Protein AF-A0A6C0F664-F1 (afdb_monomer)

Sequence (72 aa):
MEIKDLLITLLLIFFIANAIFWGIYSHETHCDLVSYINKMVGSTMKCPSHKLHLLWGFVCYSISVYIAQTIN

Solvent-accessible surface area (backbone atoms only — not comparable to full-atom values): 4023 Å² total; per-residue (Å²): 134,55,74,66,59,52,51,52,50,53,51,40,53,53,23,46,52,44,16,50,46,46,63,68,59,57,72,65,62,56,40,50,52,45,52,52,50,20,67,74,73,75,49,83,72,71,77,73,58,73,69,55,43,43,51,47,9,51,50,26,40,53,51,31,51,51,53,58,65,74,73,108

Organism: NCBI:txid1070528

Mean predicted aligned error: 4.27 Å

Foldseek 3Di:
DDPVVVVLVVLLVVLQVLLCPLQPDDLVVQQVVVVVVCVVVVHDDHRDDNVVSNVSSVVSVVVSVVSVVVVD

Structure (mmCIF, N/CA/C/O backbone):
data_AF-A0A6C0F664-F1
#
_entry.id   AF-A0A6C0F664-F1
#
loop_
_atom_site.group_PDB
_atom_site.id
_atom_site.type_symbol
_atom_site.label_atom_id
_atom_site.label_alt_id
_atom_site.label_comp_id
_atom_site.label_asym_id
_atom_site.label_entity_id
_atom_site.label_seq_id
_atom_site.pdbx_PDB_ins_code
_atom_site.Cartn_x
_atom_site.Cartn_y
_atom_site.Cartn_z
_atom_site.occupancy
_atom_site.B_iso_or_equiv
_atom_site.auth_seq_id
_atom_site.auth_comp_id
_atom_site.auth_asym_id
_atom_site.auth_atom_id
_atom_site.pdbx_PDB_model_num
ATOM 1 N N . MET A 1 1 ? -3.926 10.707 24.762 1.00 68.81 1 MET A N 1
ATOM 2 C CA . MET A 1 1 ? -3.942 9.656 23.728 1.00 68.81 1 MET A CA 1
ATOM 3 C C . MET A 1 1 ? -3.220 8.461 24.303 1.00 68.81 1 MET A C 1
ATOM 5 O O . MET A 1 1 ? -2.074 8.621 24.716 1.00 68.81 1 MET A O 1
ATOM 9 N N . GLU A 1 2 ? -3.895 7.323 24.424 1.00 89.69 2 GLU A N 1
ATOM 10 C CA . GLU A 1 2 ? -3.258 6.102 24.916 1.00 89.69 2 GLU A CA 1
ATOM 11 C C . GLU A 1 2 ? -2.369 5.488 23.823 1.00 89.69 2 GLU A C 1
ATOM 13 O O . GLU A 1 2 ? -2.546 5.754 22.633 1.00 89.69 2 GLU A O 1
ATOM 18 N N . ILE A 1 3 ? -1.399 4.650 24.208 1.00 91.12 3 ILE A N 1
ATOM 19 C CA . ILE A 1 3 ? -0.490 3.982 23.252 1.00 91.12 3 ILE A CA 1
ATOM 20 C C . ILE A 1 3 ? -1.280 3.167 22.216 1.00 91.12 3 ILE A C 1
ATOM 22 O O . ILE A 1 3 ? -0.911 3.120 21.043 1.00 91.12 3 ILE A O 1
ATOM 26 N N . LYS A 1 4 ? -2.392 2.559 22.640 1.00 89.44 4 LYS A N 1
ATOM 27 C CA . LYS A 1 4 ? -3.292 1.793 21.776 1.00 89.44 4 LYS A CA 1
ATOM 28 C C . LYS A 1 4 ? -3.897 2.666 20.670 1.00 89.44 4 LYS A C 1
ATOM 30 O O . LYS A 1 4 ? -3.842 2.280 19.505 1.00 89.44 4 LYS A O 1
ATOM 35 N N . ASP A 1 5 ? -4.407 3.844 21.018 1.00 90.88 5 ASP A N 1
ATOM 36 C CA . ASP A 1 5 ? -5.032 4.771 20.063 1.00 90.88 5 ASP A CA 1
ATOM 37 C C . ASP A 1 5 ? -4.019 5.291 19.039 1.00 90.88 5 ASP A C 1
ATOM 39 O O . ASP A 1 5 ? -4.312 5.392 17.844 1.00 90.88 5 ASP A O 1
ATOM 43 N N . LEU A 1 6 ? -2.795 5.570 19.500 1.00 93.12 6 LEU A N 1
ATOM 44 C CA . LEU A 1 6 ? -1.695 5.961 18.626 1.00 93.12 6 LEU A CA 1
ATOM 45 C C . LEU A 1 6 ? -1.360 4.843 17.631 1.00 93.12 6 LEU A C 1
ATOM 47 O O . LEU A 1 6 ? -1.247 5.106 16.436 1.00 93.12 6 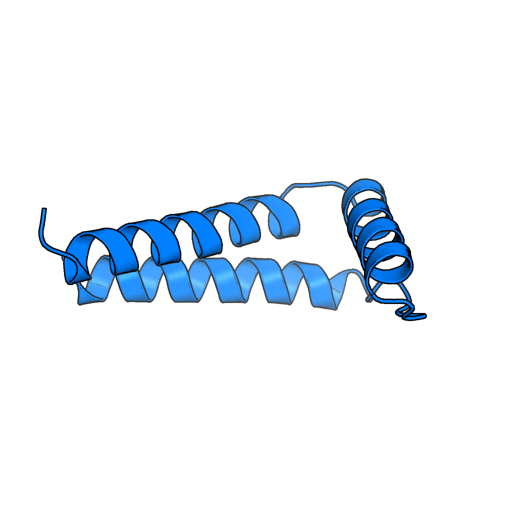LEU A O 1
ATOM 51 N N . LEU A 1 7 ? -1.238 3.596 18.099 1.00 93.19 7 LEU A N 1
ATOM 52 C CA . LEU A 1 7 ? -0.944 2.447 17.238 1.00 93.19 7 LEU A CA 1
ATOM 53 C C . LEU A 1 7 ? -2.014 2.272 16.151 1.00 93.19 7 LEU A C 1
ATOM 55 O O . LEU A 1 7 ? -1.688 2.096 14.980 1.00 93.19 7 LEU A O 1
ATOM 59 N N . ILE A 1 8 ? -3.289 2.354 16.532 1.00 93.31 8 ILE A N 1
ATOM 60 C CA . ILE A 1 8 ? -4.419 2.229 15.606 1.00 93.31 8 ILE A CA 1
ATOM 61 C C . ILE A 1 8 ? -4.380 3.333 14.550 1.00 93.31 8 ILE A C 1
ATOM 63 O O . ILE A 1 8 ? -4.537 3.057 13.361 1.00 93.31 8 ILE A O 1
ATOM 67 N N . THR A 1 9 ? -4.124 4.570 14.975 1.00 94.12 9 THR A N 1
ATOM 68 C CA . THR A 1 9 ? -4.021 5.719 14.072 1.00 94.12 9 THR A CA 1
ATOM 69 C C . THR A 1 9 ? -2.888 5.523 13.065 1.00 94.12 9 THR A C 1
ATOM 71 O O . THR A 1 9 ? -3.081 5.735 11.869 1.00 94.12 9 THR A O 1
ATOM 74 N N . LEU A 1 10 ? -1.721 5.053 13.517 1.00 95.56 10 LEU A N 1
ATOM 75 C CA . LEU A 1 10 ? -0.584 4.764 12.639 1.00 95.56 10 LEU A CA 1
ATOM 76 C C . LEU A 1 10 ? -0.900 3.647 11.635 1.00 95.56 10 LEU A C 1
ATOM 78 O O . LEU A 1 10 ? -0.558 3.773 10.460 1.00 95.56 10 LEU A O 1
ATOM 82 N N . LEU A 1 11 ? -1.587 2.586 12.069 1.00 95.25 11 LEU A N 1
ATOM 83 C CA . LEU A 1 11 ? -2.024 1.505 11.182 1.00 95.25 11 LEU A CA 1
ATOM 84 C C . LEU A 1 11 ? -3.026 2.003 10.136 1.00 95.25 11 LEU A C 1
ATOM 86 O O . LEU A 1 11 ? -2.876 1.695 8.955 1.00 95.25 11 LEU A O 1
ATOM 90 N N . LEU A 1 12 ? -4.014 2.806 10.538 1.00 95.69 12 LEU A N 1
ATOM 91 C CA . LEU A 1 12 ? -4.975 3.412 9.615 1.00 95.69 12 LEU A CA 1
ATOM 92 C C . LEU A 1 12 ? -4.275 4.272 8.564 1.00 95.69 12 LEU A C 1
ATOM 94 O O . LEU A 1 12 ? -4.505 4.076 7.373 1.00 95.69 12 LEU A O 1
ATOM 98 N N . ILE A 1 13 ? -3.381 5.170 8.989 1.00 96.38 13 ILE A N 1
ATOM 99 C CA . ILE A 1 13 ? -2.599 6.013 8.077 1.00 96.38 13 ILE A CA 1
ATOM 100 C C . ILE A 1 13 ? -1.804 5.145 7.098 1.00 96.38 13 ILE A C 1
ATOM 102 O O . ILE A 1 13 ? -1.827 5.401 5.896 1.00 96.38 13 ILE A O 1
ATOM 106 N N . PHE A 1 14 ? -1.146 4.093 7.588 1.00 96.69 14 PHE A N 1
ATOM 107 C CA . PHE A 1 14 ? -0.375 3.177 6.752 1.00 96.69 14 PHE A CA 1
ATOM 108 C C . PHE A 1 14 ? -1.234 2.499 5.674 1.00 96.69 14 PHE A C 1
ATOM 110 O O . PHE A 1 14 ? -0.853 2.487 4.499 1.00 96.69 14 PHE A O 1
ATOM 117 N N . PHE A 1 15 ? -2.398 1.955 6.041 1.00 97.50 15 PHE A N 1
ATOM 118 C CA . PHE A 1 15 ? -3.276 1.271 5.088 1.00 97.50 15 PHE A CA 1
ATOM 119 C C . PHE A 1 15 ? -3.940 2.234 4.103 1.00 97.50 15 PHE A C 1
ATOM 121 O O . PHE A 1 15 ? -4.007 1.922 2.917 1.00 97.50 15 PHE A O 1
ATOM 128 N N . ILE A 1 16 ? -4.359 3.419 4.554 1.00 96.88 16 ILE A N 1
ATOM 129 C CA . ILE A 1 16 ? -4.923 4.459 3.681 1.00 96.88 16 ILE A CA 1
ATOM 130 C C . ILE A 1 16 ? -3.872 4.934 2.675 1.00 96.88 16 ILE A C 1
ATOM 132 O O . ILE A 1 16 ? -4.150 4.992 1.478 1.00 96.88 16 ILE A O 1
ATOM 136 N N . ALA A 1 17 ? -2.649 5.221 3.131 1.00 96.75 17 ALA A N 1
ATOM 137 C CA . ALA A 1 17 ? -1.564 5.644 2.253 1.00 96.75 17 ALA A CA 1
ATOM 138 C C . ALA A 1 17 ? -1.246 4.579 1.195 1.00 96.75 17 ALA A C 1
ATOM 140 O O . ALA A 1 17 ? -1.085 4.915 0.025 1.00 96.75 17 ALA A O 1
ATOM 141 N N . ASN A 1 18 ? -1.223 3.295 1.571 1.00 95.12 18 ASN A N 1
ATOM 142 C CA . ASN A 1 18 ? -1.036 2.206 0.611 1.00 95.12 18 ASN A CA 1
ATOM 143 C C . ASN A 1 18 ? -2.216 2.077 -0.360 1.00 95.12 18 ASN A C 1
ATOM 145 O O . ASN A 1 18 ? -1.991 1.908 -1.555 1.00 95.12 18 ASN A O 1
ATOM 149 N N . ALA A 1 19 ? -3.459 2.186 0.114 1.00 95.88 19 ALA A N 1
ATO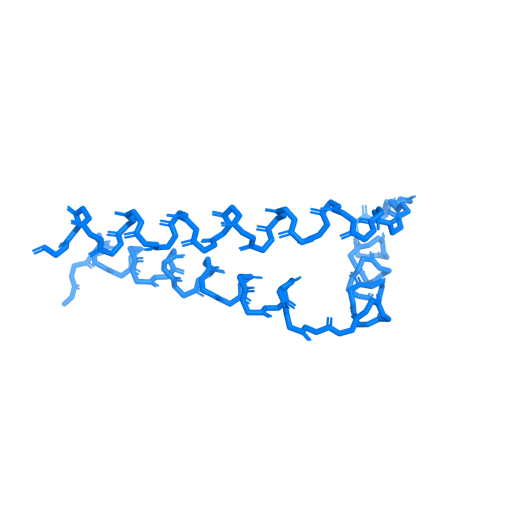M 150 C CA . ALA A 1 19 ? -4.636 2.131 -0.750 1.00 95.88 19 ALA A CA 1
ATOM 151 C C . ALA A 1 19 ? -4.603 3.232 -1.822 1.00 95.88 19 ALA A C 1
ATOM 153 O O . ALA A 1 19 ? -4.815 2.956 -3.002 1.00 95.88 19 ALA A O 1
ATOM 154 N N . ILE A 1 20 ? -4.267 4.461 -1.418 1.00 94.81 20 ILE A N 1
ATOM 155 C CA . ILE A 1 20 ? -4.107 5.606 -2.321 1.00 94.81 20 ILE A CA 1
ATOM 156 C C . ILE A 1 20 ? -2.936 5.379 -3.271 1.00 94.81 20 ILE A C 1
ATOM 158 O O . ILE A 1 20 ? -3.094 5.539 -4.479 1.00 94.81 20 ILE A O 1
ATOM 162 N N . PHE A 1 21 ? -1.773 4.995 -2.739 1.00 94.44 21 PHE A N 1
ATOM 163 C CA . PHE A 1 21 ? -0.575 4.780 -3.539 1.00 94.44 21 PHE A CA 1
ATOM 164 C C . PHE A 1 21 ? -0.860 3.761 -4.643 1.00 94.44 21 PHE A C 1
ATOM 166 O O . PHE A 1 21 ? -0.867 4.123 -5.813 1.00 94.44 21 PHE A O 1
ATOM 173 N N . TRP A 1 22 ? -1.198 2.526 -4.280 1.00 92.12 22 TRP A N 1
ATOM 174 C CA . TRP A 1 22 ? -1.367 1.417 -5.222 1.00 92.12 22 TRP A CA 1
ATOM 175 C C . TRP A 1 22 ? -2.642 1.483 -6.074 1.00 92.12 22 TRP A C 1
ATOM 177 O O . TRP A 1 22 ? -2.731 0.785 -7.083 1.00 92.12 22 TRP A O 1
ATOM 187 N N . GLY A 1 23 ? -3.633 2.284 -5.673 1.00 89.19 23 GLY A N 1
ATOM 188 C CA . GLY A 1 23 ? -4.877 2.471 -6.420 1.00 89.19 23 GLY A CA 1
ATOM 189 C C . GLY A 1 23 ? -4.854 3.625 -7.426 1.00 89.19 23 GLY A C 1
ATOM 190 O O . GLY A 1 23 ? -5.635 3.594 -8.375 1.00 89.19 23 GLY A O 1
ATOM 191 N N . ILE A 1 24 ? -4.004 4.641 -7.223 1.00 90.75 24 ILE A N 1
ATOM 192 C CA . ILE A 1 24 ? -4.062 5.903 -7.988 1.00 90.75 24 ILE A CA 1
ATOM 193 C C . ILE A 1 24 ? -2.764 6.209 -8.750 1.00 90.75 24 ILE A C 1
ATOM 195 O O . ILE A 1 24 ? -2.825 6.803 -9.827 1.00 90.75 24 ILE A O 1
ATOM 199 N N . TYR A 1 25 ? -1.591 5.846 -8.224 1.00 92.56 25 TYR A N 1
ATOM 200 C CA . TYR A 1 25 ? -0.320 6.215 -8.858 1.00 92.56 25 TYR A CA 1
ATOM 201 C C . TYR A 1 25 ? -0.021 5.387 -10.117 1.00 92.56 25 TYR A C 1
ATOM 203 O O . TYR A 1 25 ? -0.620 4.345 -10.378 1.00 92.56 25 TYR A O 1
ATOM 211 N N . SER A 1 26 ? 0.915 5.878 -10.937 1.00 90.81 26 SER A N 1
ATOM 212 C CA . SER A 1 26 ? 1.303 5.205 -12.176 1.00 90.81 26 SER A CA 1
ATOM 213 C C . SER A 1 26 ? 2.174 3.972 -11.911 1.00 90.81 26 SER A C 1
ATOM 215 O O . SER A 1 26 ? 2.890 3.866 -10.912 1.00 90.81 26 SER A O 1
ATOM 217 N N . HIS A 1 27 ? 2.172 3.044 -12.872 1.00 88.50 27 HIS A N 1
ATOM 218 C CA . HIS A 1 27 ? 3.017 1.849 -12.830 1.00 88.50 27 HIS A CA 1
ATOM 219 C C . HIS A 1 27 ? 4.519 2.181 -12.713 1.00 88.50 27 HIS A C 1
ATOM 221 O O . HIS A 1 27 ? 5.256 1.445 -12.060 1.00 88.50 27 HIS A O 1
ATOM 227 N N . GLU A 1 28 ? 4.976 3.286 -13.310 1.00 90.25 28 GLU A N 1
ATOM 228 C CA . GLU A 1 28 ? 6.368 3.745 -13.208 1.00 90.25 28 GLU A CA 1
ATOM 229 C C . GLU A 1 28 ? 6.743 4.065 -11.758 1.00 90.25 28 GLU A C 1
ATOM 231 O O . GLU A 1 28 ? 7.716 3.517 -11.247 1.00 90.25 28 GLU A O 1
ATOM 236 N N . THR A 1 29 ? 5.907 4.830 -11.044 1.00 92.44 29 THR A N 1
ATOM 237 C CA . THR A 1 29 ? 6.150 5.176 -9.634 1.00 92.44 29 THR A CA 1
ATOM 238 C C . THR A 1 29 ? 6.232 3.936 -8.741 1.00 92.44 29 THR A C 1
ATOM 240 O O . THR A 1 29 ? 7.063 3.851 -7.835 1.00 92.44 29 THR A O 1
ATOM 243 N N . HIS A 1 30 ? 5.385 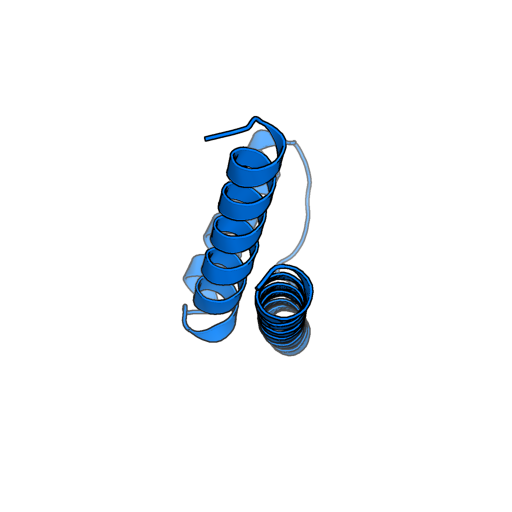2.941 -9.000 1.00 89.56 30 HIS A N 1
ATOM 244 C CA . HIS A 1 30 ? 5.423 1.661 -8.296 1.00 89.56 30 HIS A CA 1
ATOM 245 C C . HIS A 1 30 ? 6.715 0.891 -8.545 1.00 89.56 30 HIS A C 1
ATOM 247 O O . HIS A 1 30 ? 7.317 0.360 -7.609 1.00 89.56 30 HIS A O 1
ATOM 253 N N . CYS A 1 31 ? 7.142 0.835 -9.804 1.00 89.44 31 CYS A N 1
ATOM 254 C CA . CYS A 1 31 ? 8.378 0.174 -10.186 1.00 89.44 31 CYS A CA 1
ATOM 255 C C . CYS A 1 31 ? 9.613 0.854 -9.601 1.00 89.44 31 CYS A C 1
ATOM 257 O O . CYS A 1 31 ? 10.533 0.158 -9.164 1.00 89.44 31 CYS A O 1
ATOM 259 N N . ASP A 1 32 ? 9.619 2.182 -9.529 1.00 93.19 32 ASP A N 1
ATOM 260 C CA . ASP A 1 32 ? 10.699 2.932 -8.900 1.00 93.19 32 ASP A CA 1
ATOM 261 C C . ASP A 1 32 ? 10.810 2.586 -7.417 1.00 93.19 32 ASP A C 1
ATOM 263 O O . ASP A 1 32 ? 11.900 2.248 -6.953 1.00 93.19 32 ASP A O 1
ATOM 267 N N . LEU A 1 33 ? 9.689 2.555 -6.684 1.00 91.19 33 LEU A N 1
ATOM 268 C CA . LEU A 1 33 ? 9.681 2.131 -5.281 1.00 91.19 33 LEU A CA 1
ATOM 269 C C . LEU A 1 33 ? 10.258 0.716 -5.112 1.00 91.19 33 LEU A C 1
ATOM 271 O O . LEU A 1 33 ? 11.108 0.502 -4.247 1.00 91.19 33 LEU A O 1
ATOM 275 N N . VAL A 1 34 ? 9.851 -0.240 -5.953 1.00 90.25 34 VAL A N 1
ATOM 276 C CA . VAL A 1 34 ? 10.402 -1.607 -5.924 1.00 9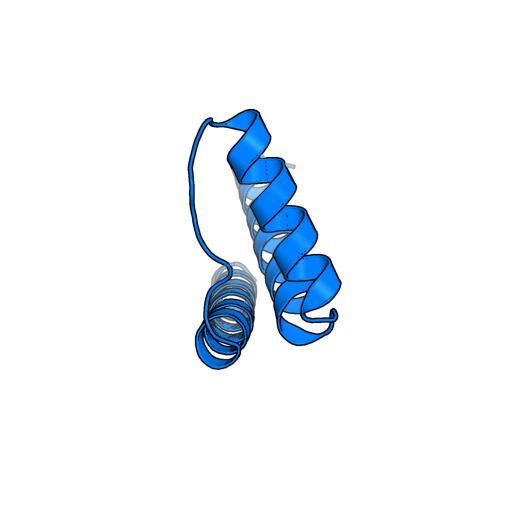0.25 34 VAL A CA 1
ATOM 277 C C . VAL A 1 34 ? 11.906 -1.604 -6.210 1.00 90.25 34 VAL A C 1
ATOM 279 O O . VAL A 1 34 ? 12.660 -2.282 -5.516 1.00 90.25 34 VAL A O 1
ATOM 282 N N . SER A 1 35 ? 12.368 -0.816 -7.182 1.00 92.19 35 SER A N 1
ATOM 283 C CA . SER A 1 35 ? 13.790 -0.669 -7.516 1.00 92.19 35 SER A CA 1
ATOM 284 C C . SER A 1 35 ? 14.603 -0.092 -6.353 1.00 92.19 35 SER A C 1
ATOM 286 O O . SER A 1 35 ? 15.686 -0.593 -6.043 1.00 92.19 35 SER A O 1
ATOM 288 N N . TYR A 1 36 ? 14.075 0.919 -5.659 1.00 93.75 36 TYR A N 1
ATOM 289 C CA . TYR A 1 36 ? 14.705 1.470 -4.460 1.00 93.75 36 TYR A CA 1
ATOM 290 C C . TYR A 1 36 ? 14.778 0.439 -3.334 1.00 93.75 36 TYR A C 1
ATOM 292 O O . TYR A 1 36 ? 15.851 0.254 -2.760 1.00 93.75 36 TYR A O 1
ATOM 300 N N . ILE A 1 37 ? 13.682 -0.273 -3.059 1.00 92.50 37 ILE A N 1
ATOM 301 C CA . ILE A 1 37 ? 13.650 -1.325 -2.033 1.00 92.50 37 ILE A CA 1
ATOM 302 C C . ILE A 1 37 ? 14.664 -2.418 -2.367 1.00 92.50 37 ILE A C 1
ATOM 304 O O . ILE A 1 37 ? 15.476 -2.764 -1.514 1.00 92.50 37 ILE A O 1
ATOM 308 N N . ASN A 1 38 ? 14.680 -2.902 -3.612 1.00 93.75 38 ASN A N 1
ATOM 309 C CA . ASN A 1 38 ? 15.638 -3.896 -4.093 1.00 93.75 38 ASN A CA 1
ATOM 310 C C . ASN A 1 38 ? 17.088 -3.488 -3.811 1.00 93.75 38 ASN A C 1
ATOM 312 O O . ASN A 1 38 ? 17.867 -4.293 -3.307 1.00 93.75 38 ASN A O 1
ATOM 316 N N . LYS A 1 39 ? 17.443 -2.225 -4.078 1.00 94.50 39 LYS A N 1
ATOM 317 C CA . LYS A 1 39 ? 18.783 -1.689 -3.793 1.00 94.50 39 LYS A CA 1
ATOM 318 C C . LYS A 1 39 ? 19.084 -1.629 -2.296 1.00 94.50 39 LYS A C 1
ATOM 320 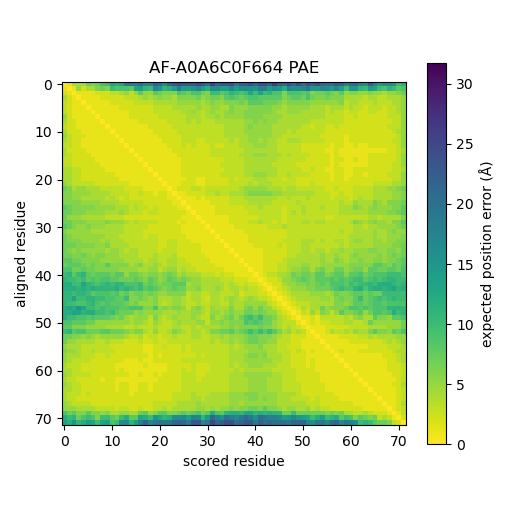O O . LYS A 1 39 ? 20.206 -1.926 -1.906 1.00 94.50 39 LYS A O 1
ATOM 325 N N . MET A 1 40 ? 18.108 -1.251 -1.469 1.00 94.62 40 MET A N 1
ATOM 326 C CA . MET A 1 40 ? 18.297 -1.147 -0.017 1.00 94.62 40 MET A CA 1
ATOM 327 C C . MET A 1 40 ? 18.475 -2.511 0.650 1.00 94.62 40 MET A C 1
ATOM 329 O O . MET A 1 40 ? 19.301 -2.645 1.546 1.00 94.62 40 MET A O 1
ATOM 333 N N . VAL A 1 41 ? 17.701 -3.514 0.228 1.00 94.81 41 VAL A N 1
ATOM 334 C CA . VAL A 1 41 ? 17.673 -4.836 0.880 1.00 94.81 41 VAL A CA 1
ATOM 335 C C . VAL A 1 41 ? 18.458 -5.907 0.116 1.00 94.81 41 VAL A C 1
ATOM 337 O O . VAL A 1 41 ? 18.460 -7.067 0.518 1.00 94.81 41 VAL A O 1
ATOM 340 N N . GLY A 1 42 ? 19.116 -5.537 -0.987 1.00 93.50 42 GLY A N 1
ATOM 341 C CA . GLY A 1 42 ? 19.894 -6.453 -1.825 1.00 93.50 42 GLY A CA 1
ATOM 342 C C . GLY A 1 42 ? 19.052 -7.515 -2.540 1.00 93.50 42 GLY A C 1
ATOM 343 O O . GLY A 1 42 ? 19.551 -8.605 -2.813 1.00 93.50 42 GLY A O 1
ATOM 344 N N . SER A 1 43 ? 17.777 -7.235 -2.820 1.00 92.44 43 SER A N 1
ATOM 345 C CA . SER A 1 43 ? 16.875 -8.176 -3.491 1.00 92.44 43 SER A CA 1
ATOM 346 C C . SER A 1 43 ? 16.728 -7.886 -4.986 1.00 92.44 43 SER A C 1
ATOM 348 O O . SER A 1 43 ? 17.127 -6.844 -5.501 1.00 92.44 43 SER A O 1
ATOM 350 N N . THR A 1 44 ? 16.162 -8.848 -5.711 1.00 90.56 44 THR A N 1
ATOM 351 C CA . THR A 1 44 ? 15.995 -8.808 -7.172 1.00 90.56 44 THR A CA 1
ATOM 352 C C . THR A 1 44 ? 14.524 -8.917 -7.575 1.00 90.56 44 THR A C 1
ATOM 354 O O . THR A 1 44 ? 1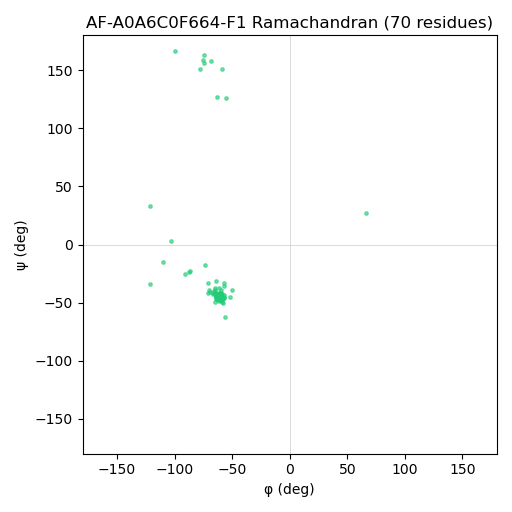4.188 -9.500 -8.609 1.00 90.56 44 THR A O 1
ATOM 357 N N . MET A 1 45 ? 13.617 -8.374 -6.751 1.00 88.38 45 MET A N 1
ATOM 358 C CA . MET A 1 45 ? 12.181 -8.480 -7.005 1.00 88.38 45 MET A CA 1
ATOM 359 C C . MET A 1 45 ? 11.820 -7.773 -8.311 1.00 88.38 45 MET A C 1
ATOM 361 O O . MET A 1 45 ? 12.133 -6.602 -8.518 1.00 88.38 45 MET A O 1
ATOM 365 N N . LYS A 1 46 ? 11.142 -8.482 -9.210 1.00 86.31 46 LYS A N 1
ATOM 366 C CA . LYS A 1 46 ? 10.605 -7.874 -10.430 1.00 86.31 46 LYS A CA 1
ATOM 367 C C . LYS A 1 46 ? 9.332 -7.104 -10.099 1.00 86.31 46 LYS A C 1
ATOM 369 O O . LYS A 1 46 ? 8.607 -7.490 -9.182 1.00 86.31 46 LYS A O 1
ATOM 374 N N . CYS A 1 47 ? 9.039 -6.056 -10.873 1.00 83.12 47 CYS A N 1
ATOM 375 C CA . CYS A 1 47 ? 7.764 -5.363 -10.742 1.00 83.12 47 CYS A CA 1
ATOM 376 C C . CYS A 1 47 ? 6.611 -6.359 -10.906 1.00 83.12 47 CYS A C 1
ATOM 378 O O . CYS A 1 47 ? 6.574 -7.094 -11.902 1.00 83.12 47 CYS A O 1
ATOM 380 N N . PRO A 1 48 ? 5.688 -6.417 -9.939 1.00 82.00 48 PRO A N 1
ATOM 381 C CA . PRO A 1 48 ? 4.551 -7.307 -10.034 1.00 82.00 48 PRO A CA 1
ATOM 382 C C . PRO A 1 48 ? 3.594 -6.864 -11.145 1.00 82.00 48 PRO A C 1
ATOM 384 O O . PRO A 1 48 ? 3.566 -5.702 -11.543 1.00 82.00 48 PRO A O 1
ATOM 387 N N . SER A 1 49 ? 2.777 -7.800 -11.636 1.00 85.62 49 SER A N 1
ATOM 388 C CA . SER A 1 49 ? 1.776 -7.494 -12.665 1.00 85.62 49 SER A CA 1
ATOM 389 C C . SER A 1 49 ? 0.785 -6.417 -12.200 1.00 85.62 49 SER A C 1
ATOM 391 O O . SER A 1 49 ? 0.451 -6.356 -11.016 1.00 85.62 49 SER A O 1
ATOM 393 N N . HIS A 1 50 ? 0.238 -5.642 -13.141 1.00 80.12 50 HIS A N 1
ATOM 394 C CA . HIS A 1 50 ? -0.758 -4.594 -12.876 1.00 80.12 50 HIS A CA 1
ATOM 395 C C . HIS A 1 50 ? -1.939 -5.076 -12.010 1.00 80.12 50 HIS A C 1
ATOM 397 O O . HIS A 1 50 ? -2.364 -4.399 -11.079 1.00 80.12 50 HIS A O 1
ATOM 403 N N . LYS A 1 51 ? -2.412 -6.310 -12.236 1.00 85.50 51 LYS A N 1
ATOM 404 C CA . LYS A 1 51 ? -3.487 -6.916 -11.433 1.00 85.50 51 LYS A CA 1
ATOM 405 C C . LYS A 1 51 ? -3.116 -7.059 -9.956 1.00 85.50 51 LYS A C 1
ATOM 407 O O . LYS A 1 51 ? -3.976 -6.890 -9.098 1.00 85.50 51 LYS A O 1
ATOM 412 N N . LEU A 1 52 ? -1.855 -7.380 -9.660 1.00 86.00 52 LEU A N 1
ATOM 413 C CA . LEU A 1 52 ? -1.414 -7.628 -8.289 1.00 86.00 52 LEU A CA 1
ATOM 414 C C . LEU A 1 52 ? -1.383 -6.338 -7.473 1.00 86.00 52 LEU A C 1
ATOM 416 O O . LEU A 1 52 ? -1.827 -6.349 -6.329 1.00 86.00 52 LEU A O 1
ATOM 420 N N . HIS A 1 53 ? -0.904 -5.229 -8.044 1.00 82.06 53 HIS A N 1
ATOM 421 C CA . HIS A 1 53 ? -0.884 -3.981 -7.285 1.00 82.06 53 HIS A CA 1
ATOM 422 C C . HIS A 1 53 ? -2.286 -3.393 -7.080 1.00 82.06 53 HIS A C 1
ATOM 424 O O . HIS A 1 53 ? -2.558 -2.871 -6.005 1.00 82.06 53 HIS A O 1
ATO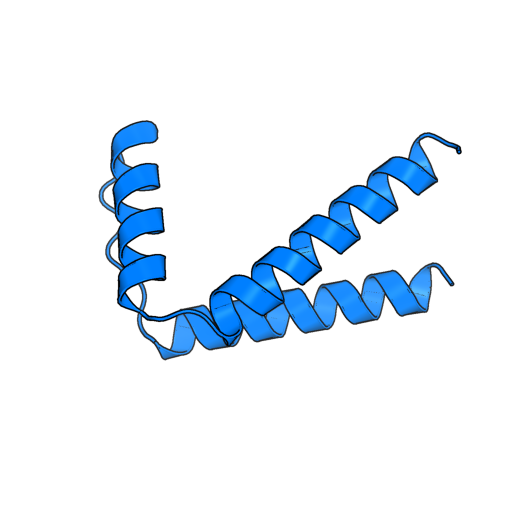M 430 N N . LEU A 1 54 ? -3.210 -3.558 -8.037 1.00 86.75 54 LEU A N 1
ATOM 431 C CA . LEU A 1 54 ? -4.594 -3.106 -7.856 1.00 86.75 54 LEU A CA 1
ATOM 432 C C . LEU A 1 54 ? -5.294 -3.922 -6.767 1.00 86.75 54 LEU A C 1
ATOM 434 O O . LEU A 1 54 ? -5.984 -3.366 -5.913 1.00 86.75 54 LEU A O 1
ATOM 438 N N . LEU A 1 55 ? -5.064 -5.240 -6.758 1.00 92.50 55 LEU A N 1
ATOM 439 C CA . LEU A 1 55 ? -5.527 -6.111 -5.683 1.00 92.50 55 LEU A CA 1
ATOM 440 C C . LEU A 1 55 ? -4.952 -5.668 -4.334 1.00 92.50 55 LEU A 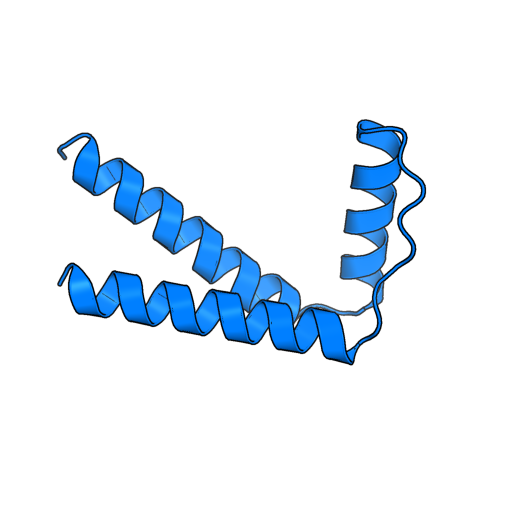C 1
ATOM 442 O O . LEU A 1 55 ? -5.679 -5.627 -3.346 1.00 92.50 55 LEU A O 1
ATOM 446 N N . TRP A 1 56 ? -3.670 -5.304 -4.291 1.00 91.75 56 TRP A N 1
ATOM 447 C CA . TRP A 1 56 ? -3.033 -4.826 -3.070 1.00 91.75 56 TRP A CA 1
ATOM 448 C C . TRP A 1 56 ? -3.649 -3.514 -2.565 1.00 91.75 56 TRP A C 1
ATOM 450 O O . TRP A 1 56 ? -4.006 -3.427 -1.391 1.00 91.75 56 TRP A O 1
ATOM 460 N N . GLY A 1 57 ? -3.887 -2.541 -3.450 1.00 92.31 57 GLY A N 1
ATOM 461 C CA . GLY A 1 57 ? -4.610 -1.312 -3.107 1.00 92.31 57 GLY A CA 1
ATOM 462 C C . GLY A 1 57 ? -6.009 -1.591 -2.541 1.00 92.31 57 GLY A C 1
ATOM 463 O O . GLY A 1 57 ? -6.383 -1.034 -1.508 1.00 92.31 57 GLY A O 1
ATOM 464 N N . PHE A 1 58 ? -6.752 -2.519 -3.154 1.00 95.38 58 PHE A N 1
ATOM 465 C CA . PHE A 1 58 ? -8.078 -2.933 -2.685 1.00 95.38 58 PHE A CA 1
ATOM 466 C C . PHE A 1 58 ? -8.050 -3.625 -1.312 1.00 95.38 58 PHE A C 1
ATOM 468 O O . PHE A 1 58 ? -8.900 -3.355 -0.458 1.0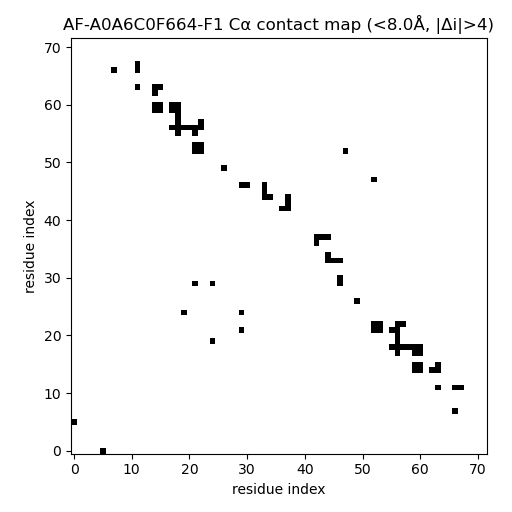0 95.38 58 PHE A O 1
ATOM 475 N N . VAL A 1 59 ? -7.067 -4.496 -1.069 1.00 96.38 59 VAL A N 1
ATOM 476 C CA . VAL A 1 59 ? -6.873 -5.149 0.234 1.00 96.38 59 VAL A CA 1
ATOM 477 C C . VAL A 1 59 ? -6.560 -4.108 1.308 1.00 96.38 59 VAL A C 1
ATOM 479 O O . VAL A 1 59 ? -7.200 -4.116 2.359 1.00 96.38 59 VAL A O 1
ATOM 482 N N . CYS A 1 60 ? -5.644 -3.172 1.043 1.00 97.19 60 CYS A N 1
ATOM 483 C CA . CYS A 1 60 ? -5.326 -2.094 1.979 1.00 97.19 60 CYS A CA 1
ATOM 484 C C . CYS A 1 60 ? -6.548 -1.221 2.289 1.00 97.19 60 CYS A C 1
ATOM 486 O O . CYS A 1 60 ? -6.801 -0.926 3.458 1.00 97.19 60 CYS A O 1
ATOM 488 N N . TYR A 1 61 ? -7.345 -0.871 1.275 1.00 96.75 61 TYR A N 1
ATOM 489 C CA . TYR A 1 61 ? -8.605 -0.156 1.475 1.00 96.75 61 TYR A CA 1
ATOM 490 C C . TYR A 1 61 ? -9.556 -0.942 2.386 1.00 96.75 61 TYR A C 1
ATOM 492 O O . TYR A 1 61 ? -10.025 -0.410 3.391 1.00 96.75 61 TYR A O 1
ATOM 500 N N . SER A 1 62 ? -9.775 -2.225 2.097 1.00 97.44 62 SER A N 1
ATOM 501 C CA . SER A 1 62 ? -10.686 -3.079 2.869 1.00 97.44 62 SER A CA 1
ATOM 502 C C . SER A 1 62 ? -10.256 -3.205 4.334 1.00 97.44 62 SER A C 1
ATOM 504 O O . SER A 1 62 ? -11.088 -3.099 5.233 1.00 97.44 62 SER A O 1
ATOM 506 N N . ILE A 1 63 ? -8.951 -3.356 4.590 1.00 96.94 63 ILE A N 1
ATOM 507 C CA . ILE A 1 63 ? -8.399 -3.375 5.952 1.00 96.94 63 ILE A CA 1
ATOM 508 C C . ILE A 1 63 ? -8.613 -2.023 6.641 1.00 96.94 63 ILE A C 1
ATOM 510 O O . ILE A 1 63 ? -9.028 -1.994 7.797 1.00 96.94 63 ILE A O 1
ATOM 514 N N . SER A 1 64 ? -8.376 -0.904 5.947 1.00 96.00 64 SER A N 1
ATOM 515 C CA . SER A 1 64 ? -8.586 0.430 6.524 1.00 96.00 64 SER A CA 1
ATOM 516 C C . SER A 1 64 ? -10.043 0.659 6.935 1.00 96.00 64 SER A C 1
ATOM 518 O O . SER A 1 64 ? -10.294 1.143 8.037 1.00 96.00 64 SER A O 1
ATOM 520 N N . VAL A 1 65 ? -11.000 0.228 6.105 1.00 96.25 65 VAL A N 1
ATOM 521 C CA . VAL A 1 65 ? -12.435 0.299 6.408 1.00 96.25 65 VAL A CA 1
ATOM 522 C C . VAL A 1 65 ? -12.770 -0.583 7.604 1.00 96.25 65 VAL A C 1
ATOM 524 O O . VAL A 1 65 ? -13.410 -0.110 8.537 1.00 96.25 65 VAL A O 1
ATOM 527 N N . TYR A 1 66 ? -12.285 -1.827 7.627 1.00 95.69 66 TYR A N 1
ATOM 528 C CA . TYR A 1 66 ? -12.518 -2.738 8.747 1.00 95.69 66 TYR A CA 1
ATOM 529 C C . TYR A 1 66 ? -12.007 -2.166 10.076 1.00 95.69 66 TYR A C 1
ATOM 531 O O . TYR A 1 66 ? -12.740 -2.160 11.064 1.00 95.69 66 TYR A O 1
ATOM 539 N N . ILE A 1 67 ? -10.779 -1.636 10.106 1.00 93.81 67 ILE A N 1
ATOM 540 C CA . ILE A 1 67 ? -10.206 -1.016 11.309 1.00 93.81 67 ILE A CA 1
ATOM 541 C C . ILE A 1 67 ? -11.037 0.209 11.720 1.00 93.81 67 ILE A C 1
ATOM 543 O O . ILE A 1 67 ? -11.394 0.333 12.889 1.00 93.81 67 ILE A O 1
ATOM 547 N N . ALA A 1 68 ? -11.396 1.077 10.770 1.00 93.50 68 ALA A N 1
ATOM 548 C CA . ALA A 1 68 ? -12.189 2.275 11.042 1.00 93.50 68 ALA A CA 1
ATOM 549 C C . ALA A 1 68 ? -13.607 1.962 11.549 1.00 93.50 68 ALA A C 1
ATOM 551 O O . ALA A 1 68 ? -14.157 2.741 12.320 1.00 93.50 68 ALA A O 1
ATOM 552 N N . GLN A 1 69 ? -14.200 0.844 11.124 1.00 92.44 69 GLN A N 1
ATOM 553 C CA . GLN A 1 69 ? -15.541 0.418 11.536 1.00 92.44 69 GLN A CA 1
ATOM 554 C C . GLN A 1 69 ? -15.559 -0.423 12.815 1.00 92.44 69 GLN A C 1
ATOM 556 O O . GLN A 1 69 ? -16.589 -0.490 13.469 1.00 92.44 69 GLN A O 1
ATOM 561 N N . THR A 1 70 ? -14.453 -1.083 13.164 1.00 88.19 70 THR A N 1
ATOM 562 C CA . THR A 1 70 ? -14.371 -1.923 14.375 1.00 88.19 70 THR A CA 1
ATOM 563 C C . THR A 1 70 ? -13.987 -1.112 15.615 1.00 88.19 70 THR A C 1
ATOM 565 O O . THR A 1 70 ? -14.200 -1.559 16.739 1.00 88.19 70 THR A O 1
ATOM 568 N N . ILE A 1 71 ? -13.350 0.045 15.416 1.00 76.44 71 ILE A N 1
ATOM 569 C CA . ILE A 1 71 ? -12.759 0.847 16.494 1.00 76.44 71 ILE A CA 1
ATOM 570 C C . ILE A 1 71 ? -13.528 2.158 16.745 1.00 76.44 71 ILE A C 1
ATOM 572 O O . ILE A 1 71 ? -13.349 2.758 17.804 1.00 76.44 71 ILE A O 1
ATOM 576 N N . ASN A 1 72 ? -14.399 2.576 15.819 1.00 55.00 72 ASN A N 1
ATOM 577 C CA . ASN A 1 72 ? -15.445 3.573 16.095 1.00 55.00 72 ASN A CA 1
ATOM 578 C C . ASN A 1 72 ? -16.653 2.921 16.768 1.00 55.00 72 ASN A C 1
ATOM 580 O O . ASN A 1 72 ? -17.302 3.621 17.573 1.00 55.00 72 ASN A O 1
#

Secondary structure (DSSP, 8-state):
--HHHHHHHHHHHHHHHHHHHHHHS-HHHHHHHHHHHHHHHT--PPPPPHHHHHHHHHHHHHHHHHHHHHH-

pLDDT: mean 91.07, std 6.66, range [55.0, 97.5]

Radius of gyration: 14.49 Å; Cα contacts (8 Å, |Δi|>4): 46; chains: 1; bounding box: 35×18×38 Å